Protein AF-A0A7W9IEI8-F1 (afdb_monomer_lite)

Organism: NCBI:txid1816182

Radius of gyration: 16.53 Å; chains: 1; bounding box: 42×33×41 Å

Structure (mmCIF, N/CA/C/O backbone):
data_AF-A0A7W9IEI8-F1
#
_entry.id   AF-A0A7W9IEI8-F1
#
loop_
_atom_site.group_PDB
_atom_site.id
_atom_site.type_symbol
_atom_site.label_atom_id
_atom_site.label_alt_id
_atom_site.label_comp_id
_atom_site.label_asym_id
_atom_site.label_entity_id
_atom_site.label_seq_id
_atom_site.pdbx_PDB_ins_code
_atom_site.Cartn_x
_atom_site.Cartn_y
_atom_site.Cartn_z
_atom_site.occupancy
_atom_site.B_iso_or_equiv
_atom_site.auth_seq_id
_atom_site.auth_comp_id
_atom_site.auth_asym_id
_atom_site.auth_atom_id
_atom_site.pdbx_PDB_model_num
ATOM 1 N N . MET A 1 1 ? 22.554 3.087 -14.370 1.00 55.28 1 MET A N 1
ATOM 2 C CA . MET A 1 1 ? 21.467 2.143 -14.716 1.00 55.28 1 MET A CA 1
ATOM 3 C C . MET A 1 1 ? 20.983 1.505 -13.426 1.00 55.28 1 MET A C 1
ATOM 5 O O . MET A 1 1 ? 21.768 0.845 -12.763 1.00 55.28 1 MET A O 1
ATOM 9 N N . THR A 1 2 ? 19.754 1.789 -13.007 1.00 75.06 2 THR A N 1
ATOM 10 C CA . THR A 1 2 ? 19.253 1.424 -11.671 1.00 75.06 2 THR A CA 1
ATOM 11 C C . THR A 1 2 ? 18.738 -0.019 -11.661 1.00 75.06 2 THR A C 1
ATOM 13 O O . THR A 1 2 ? 18.118 -0.438 -12.638 1.00 75.06 2 THR A O 1
ATOM 16 N N . ALA A 1 3 ? 18.940 -0.775 -10.573 1.00 78.88 3 ALA A N 1
ATOM 17 C CA . ALA A 1 3 ? 18.508 -2.179 -10.448 1.00 78.88 3 ALA A CA 1
ATOM 18 C C . ALA A 1 3 ? 17.023 -2.401 -10.811 1.00 78.88 3 ALA A C 1
ATOM 20 O O . ALA A 1 3 ? 16.668 -3.402 -11.432 1.00 78.88 3 ALA A O 1
ATOM 21 N N . MET A 1 4 ? 16.168 -1.414 -10.519 1.00 85.19 4 MET A N 1
ATOM 22 C CA . MET A 1 4 ? 14.749 -1.419 -10.882 1.00 85.19 4 MET A CA 1
ATOM 23 C C . MET A 1 4 ? 14.504 -1.526 -12.397 1.00 85.19 4 MET A C 1
ATOM 25 O O . MET A 1 4 ? 13.593 -2.228 -12.826 1.00 85.19 4 MET A O 1
ATOM 29 N N . TRP A 1 5 ? 15.331 -0.888 -13.233 1.00 82.25 5 TRP A N 1
ATOM 30 C CA . TRP A 1 5 ? 15.185 -0.976 -14.690 1.00 82.25 5 TRP A CA 1
ATOM 31 C C . TRP A 1 5 ? 15.420 -2.402 -15.200 1.00 82.25 5 TRP A C 1
ATOM 33 O O . TRP A 1 5 ? 14.646 -2.901 -16.016 1.00 82.25 5 TRP A O 1
ATOM 43 N N . ILE A 1 6 ? 16.446 -3.079 -14.672 1.00 82.38 6 ILE A N 1
ATOM 44 C CA . ILE A 1 6 ? 16.772 -4.467 -15.030 1.00 82.38 6 ILE A CA 1
ATOM 45 C C . ILE A 1 6 ? 15.621 -5.390 -14.632 1.00 82.38 6 ILE A C 1
ATOM 47 O O . ILE A 1 6 ? 15.178 -6.198 -15.446 1.00 82.38 6 ILE A O 1
ATOM 51 N N . VAL A 1 7 ? 15.097 -5.238 -13.413 1.00 84.56 7 VAL A N 1
ATOM 52 C CA . VAL A 1 7 ? 13.998 -6.076 -12.922 1.00 84.56 7 VAL A CA 1
ATOM 53 C C . VAL A 1 7 ? 12.711 -5.834 -13.704 1.00 84.56 7 VAL A C 1
ATOM 55 O O . VAL A 1 7 ? 12.057 -6.798 -14.082 1.00 84.56 7 VAL A O 1
ATOM 58 N N . LEU A 1 8 ? 12.370 -4.592 -14.049 1.00 82.69 8 LEU A N 1
ATOM 59 C CA . LEU A 1 8 ? 11.211 -4.312 -14.903 1.00 82.69 8 LEU A CA 1
ATOM 60 C C . LEU A 1 8 ? 11.381 -4.892 -16.316 1.00 82.69 8 LEU A C 1
ATOM 62 O O . LEU A 1 8 ? 10.438 -5.458 -16.872 1.00 82.69 8 LEU A O 1
ATOM 66 N N . ALA A 1 9 ? 12.578 -4.800 -16.900 1.00 81.56 9 ALA A N 1
ATOM 67 C CA . ALA A 1 9 ? 12.867 -5.403 -18.199 1.00 81.56 9 ALA A CA 1
ATOM 68 C C . ALA A 1 9 ? 12.790 -6.941 -18.149 1.00 81.56 9 ALA A C 1
ATOM 70 O O . ALA A 1 9 ? 12.226 -7.561 -19.055 1.00 81.56 9 ALA A O 1
ATOM 71 N N . ALA A 1 10 ? 13.303 -7.557 -17.082 1.00 82.69 10 ALA A N 1
ATOM 72 C CA . ALA A 1 10 ? 13.221 -8.995 -16.847 1.00 82.69 10 ALA A CA 1
ATOM 73 C C . ALA A 1 10 ? 11.771 -9.443 -16.607 1.00 82.69 10 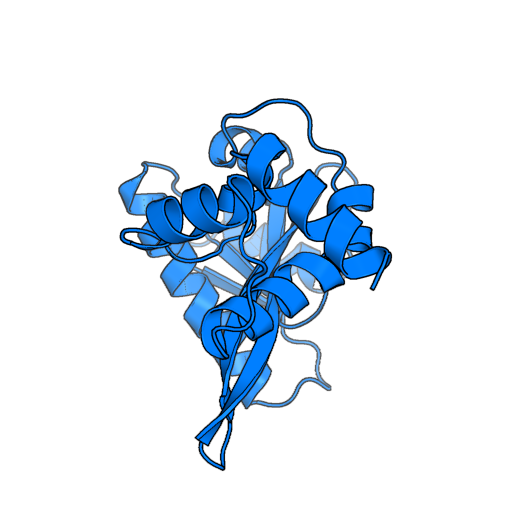ALA A C 1
ATOM 75 O O . ALA A 1 10 ? 11.321 -10.415 -17.210 1.00 82.69 10 ALA A O 1
ATOM 76 N N . ALA A 1 11 ? 11.002 -8.698 -15.813 1.00 83.50 11 ALA A N 1
ATOM 77 C CA . ALA A 1 11 ? 9.593 -8.951 -15.527 1.00 83.50 11 ALA A CA 1
ATOM 78 C C . ALA A 1 11 ? 8.743 -9.007 -16.805 1.00 83.50 11 ALA A C 1
ATOM 80 O O . ALA A 1 11 ? 7.853 -9.844 -16.911 1.00 83.50 11 ALA A O 1
ATOM 81 N N . ARG A 1 12 ? 9.053 -8.169 -17.805 1.00 80.44 12 ARG A N 1
ATOM 82 C CA . ARG A 1 12 ? 8.367 -8.163 -19.111 1.00 80.44 12 ARG A CA 1
ATOM 83 C C . ARG A 1 12 ? 8.716 -9.355 -20.004 1.00 80.44 12 ARG A C 1
ATOM 85 O O . ARG A 1 12 ? 7.927 -9.694 -20.878 1.00 80.44 12 ARG A O 1
ATOM 92 N N . ARG A 1 13 ? 9.903 -9.943 -19.836 1.00 80.19 13 ARG A N 1
ATOM 93 C CA . ARG A 1 13 ? 10.425 -11.027 -20.692 1.00 80.19 13 ARG A CA 1
ATOM 94 C C . ARG A 1 13 ? 10.321 -12.410 -20.055 1.00 80.19 13 ARG A C 1
ATOM 96 O O . ARG A 1 13 ? 10.391 -13.416 -20.753 1.00 80.19 13 ARG A O 1
ATOM 103 N N . SER A 1 14 ? 10.197 -12.467 -18.737 1.00 77.94 14 SER A N 1
ATOM 104 C CA . SER A 1 14 ? 10.134 -13.710 -17.977 1.00 77.94 14 SER A CA 1
ATOM 105 C C . SER A 1 14 ? 8.702 -14.230 -17.855 1.00 77.94 14 SER A C 1
ATOM 107 O O . SER A 1 14 ? 7.735 -13.477 -17.935 1.00 77.94 14 SER A O 1
ATOM 109 N N . ARG A 1 15 ? 8.572 -15.526 -17.558 1.00 80.50 15 ARG A N 1
ATOM 110 C CA . ARG A 1 15 ? 7.321 -16.125 -17.062 1.00 80.50 15 ARG A CA 1
ATOM 111 C C . ARG A 1 15 ? 7.173 -15.989 -15.541 1.00 80.50 15 ARG A C 1
ATOM 113 O O . ARG A 1 15 ? 6.367 -16.696 -14.943 1.00 80.50 15 ARG A O 1
ATOM 120 N N . ALA A 1 16 ? 7.979 -15.141 -14.897 1.00 84.12 16 ALA A N 1
ATOM 121 C CA . ALA A 1 16 ? 7.928 -14.995 -13.453 1.00 84.12 16 ALA A CA 1
ATOM 122 C C . ALA A 1 16 ? 6.598 -14.354 -13.036 1.00 84.12 16 ALA A C 1
ATOM 124 O O . ALA A 1 16 ? 6.183 -13.327 -13.570 1.00 84.12 16 ALA A O 1
ATOM 125 N N . ALA A 1 17 ? 5.948 -14.948 -12.042 1.00 84.00 17 ALA A N 1
ATOM 126 C CA . ALA A 1 17 ? 4.756 -14.387 -11.412 1.00 84.00 17 ALA A CA 1
ATOM 127 C C . ALA A 1 17 ? 5.072 -13.130 -10.576 1.00 84.00 17 ALA A C 1
ATOM 129 O O . ALA A 1 17 ? 4.239 -12.231 -10.429 1.00 84.00 17 ALA A O 1
ATOM 130 N N . ALA A 1 18 ? 6.287 -13.061 -10.037 1.00 88.69 18 ALA A N 1
ATOM 131 C CA . ALA A 1 18 ? 6.726 -12.050 -9.093 1.00 88.69 18 ALA A CA 1
ATOM 132 C C . ALA A 1 18 ? 8.240 -11.835 -9.191 1.00 88.69 18 ALA A C 1
ATOM 134 O O . ALA A 1 18 ? 8.989 -12.768 -9.478 1.00 88.69 18 ALA A O 1
ATOM 135 N N . MET A 1 19 ? 8.678 -10.607 -8.935 1.00 92.06 19 MET A N 1
ATOM 136 C CA . MET A 1 19 ? 10.078 -10.232 -8.772 1.00 92.06 19 MET A CA 1
ATOM 137 C C . MET A 1 19 ? 10.197 -9.222 -7.636 1.00 92.06 19 MET A C 1
ATOM 139 O O . MET A 1 19 ? 9.288 -8.425 -7.410 1.00 92.06 19 MET A O 1
ATOM 143 N N . THR A 1 20 ? 11.332 -9.219 -6.948 1.00 92.44 20 THR A N 1
ATOM 144 C CA . THR A 1 20 ? 11.575 -8.296 -5.839 1.00 92.44 20 THR A CA 1
ATOM 145 C C . THR A 1 20 ? 12.952 -7.672 -5.987 1.00 92.44 20 THR A C 1
ATOM 147 O O . THR A 1 20 ? 13.926 -8.364 -6.276 1.00 92.44 20 THR A O 1
ATOM 150 N N . VAL A 1 21 ? 13.025 -6.356 -5.811 1.00 93.25 21 VAL A N 1
ATOM 151 C CA . VAL A 1 21 ? 14.276 -5.601 -5.722 1.00 93.25 21 VAL A CA 1
ATOM 152 C C . VAL A 1 21 ? 14.593 -5.421 -4.244 1.00 93.25 21 VAL A C 1
ATOM 154 O O . VAL A 1 21 ? 13.793 -4.840 -3.519 1.00 93.25 21 VAL A O 1
ATOM 157 N N . ILE A 1 22 ? 15.745 -5.918 -3.800 1.00 91.88 22 ILE A N 1
ATOM 158 C CA . ILE A 1 22 ? 16.188 -5.834 -2.405 1.00 91.88 22 ILE A CA 1
ATOM 159 C C . ILE A 1 22 ? 17.490 -5.019 -2.387 1.00 91.88 22 ILE A C 1
ATOM 161 O O . ILE A 1 22 ? 18.477 -5.466 -2.977 1.00 91.88 22 ILE A O 1
ATOM 165 N N . PRO A 1 23 ? 17.508 -3.817 -1.785 1.00 90.25 23 PRO A N 1
ATOM 166 C CA . PRO A 1 23 ? 18.752 -3.099 -1.517 1.00 90.25 23 PRO A CA 1
ATOM 167 C C . PRO A 1 23 ? 19.680 -3.910 -0.602 1.00 90.25 23 PRO A C 1
ATOM 169 O O . PRO A 1 23 ? 19.213 -4.673 0.240 1.00 90.25 23 PRO A O 1
ATOM 172 N N . ALA A 1 24 ? 20.995 -3.753 -0.773 1.00 89.00 24 ALA A N 1
ATOM 173 C CA . ALA A 1 24 ? 21.997 -4.600 -0.116 1.00 89.00 24 ALA A CA 1
ATOM 174 C C . ALA A 1 24 ? 22.009 -4.489 1.421 1.00 89.00 24 ALA A C 1
ATOM 176 O O . ALA A 1 24 ? 22.453 -5.410 2.098 1.00 89.00 24 ALA A O 1
ATOM 177 N N . ASP A 1 25 ? 21.531 -3.371 1.957 1.00 91.38 25 ASP A N 1
ATOM 178 C CA . ASP A 1 25 ? 21.487 -3.024 3.376 1.00 91.38 25 ASP A CA 1
ATOM 179 C C . ASP A 1 25 ? 20.157 -3.382 4.059 1.00 91.38 25 ASP A C 1
ATOM 181 O O . ASP A 1 25 ? 19.988 -3.136 5.254 1.00 91.38 25 ASP A O 1
ATOM 185 N N . VAL A 1 26 ? 19.207 -3.985 3.336 1.00 91.38 26 VAL A N 1
ATOM 186 C CA . VAL A 1 26 ? 17.908 -4.345 3.909 1.00 91.38 26 VAL A CA 1
ATOM 187 C C . VAL A 1 26 ? 17.990 -5.654 4.707 1.00 91.38 26 VAL A C 1
ATOM 189 O O . VAL A 1 26 ? 18.452 -6.668 4.176 1.00 91.38 26 VAL A O 1
ATOM 192 N N . PRO A 1 27 ? 17.480 -5.685 5.956 1.00 90.69 27 PRO A N 1
ATOM 193 C CA . PRO A 1 27 ? 17.406 -6.907 6.751 1.00 90.69 27 PRO A CA 1
ATOM 194 C C . PRO A 1 27 ? 16.639 -8.040 6.054 1.00 90.69 27 PRO A C 1
ATOM 196 O O . PRO A 1 27 ? 15.608 -7.824 5.411 1.00 90.69 27 PRO A O 1
ATOM 199 N N . LEU A 1 28 ? 17.090 -9.284 6.256 1.00 89.25 28 LEU A N 1
ATOM 200 C CA . LEU A 1 28 ? 16.463 -10.480 5.671 1.00 89.25 28 LEU A CA 1
ATOM 201 C C . LEU A 1 28 ? 14.945 -10.598 5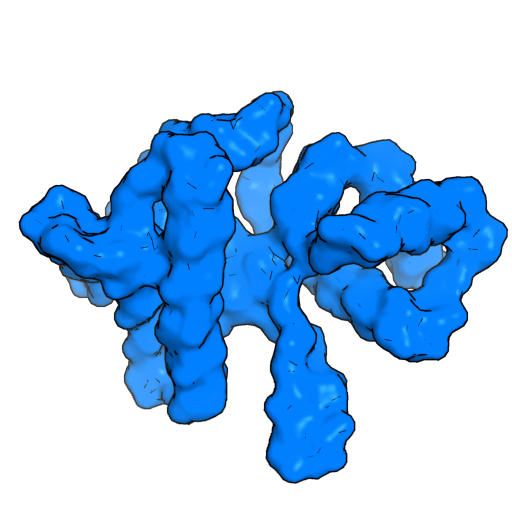.926 1.00 89.25 28 LEU A C 1
ATOM 203 O O . LEU A 1 28 ? 14.243 -10.989 4.992 1.00 89.25 28 LEU A O 1
ATOM 207 N N . PRO A 1 29 ? 14.399 -10.256 7.114 1.00 90.19 29 PRO A N 1
ATOM 208 C CA . PRO A 1 29 ? 12.952 -10.305 7.331 1.00 90.19 29 PRO A CA 1
ATOM 209 C C . PRO A 1 29 ? 12.160 -9.380 6.396 1.00 90.19 29 PRO A C 1
ATOM 211 O O . PRO A 1 29 ? 11.149 -9.797 5.832 1.00 90.19 29 PRO A O 1
ATOM 214 N N . ASP A 1 30 ? 12.642 -8.156 6.167 1.00 91.62 30 ASP A N 1
ATOM 215 C CA . ASP A 1 30 ? 11.978 -7.186 5.289 1.00 91.62 30 ASP A CA 1
ATOM 216 C C . ASP A 1 30 ? 12.091 -7.613 3.814 1.00 91.62 30 ASP A C 1
ATOM 218 O O . ASP A 1 30 ? 11.134 -7.508 3.041 1.00 91.62 30 ASP A O 1
ATOM 222 N N . ALA A 1 31 ? 13.232 -8.189 3.426 1.00 92.50 31 ALA A N 1
ATOM 223 C CA . ALA A 1 31 ? 13.412 -8.800 2.112 1.00 92.50 31 ALA A CA 1
ATOM 224 C C . ALA A 1 31 ? 12.437 -9.972 1.878 1.00 92.50 31 ALA A C 1
ATOM 226 O O . ALA A 1 31 ? 11.752 -10.024 0.852 1.00 92.50 31 ALA A O 1
ATOM 227 N N . GLY A 1 32 ? 12.330 -10.889 2.846 1.00 93.00 32 GLY A N 1
ATOM 228 C CA . GLY A 1 32 ? 11.410 -12.027 2.800 1.00 93.00 32 GLY A CA 1
ATOM 229 C C . GLY A 1 32 ? 9.940 -11.602 2.748 1.00 93.00 32 GLY A C 1
ATOM 230 O O . GLY A 1 32 ? 9.149 -12.191 2.001 1.00 93.00 32 GLY A O 1
ATOM 231 N N . LEU A 1 33 ? 9.583 -10.533 3.467 1.00 94.44 33 LEU A N 1
ATOM 232 C CA . LEU A 1 33 ? 8.265 -9.906 3.396 1.00 94.44 33 LEU A CA 1
ATOM 233 C C . LEU A 1 33 ? 7.954 -9.424 1.976 1.00 94.44 33 LEU A C 1
ATOM 235 O O . LEU A 1 33 ? 6.904 -9.770 1.434 1.00 94.44 33 LEU A O 1
ATOM 239 N N . ALA A 1 34 ? 8.858 -8.665 1.350 1.00 95.81 34 ALA A N 1
ATOM 240 C CA . ALA A 1 34 ? 8.635 -8.128 0.010 1.00 95.81 34 ALA A CA 1
ATOM 241 C C . ALA A 1 34 ? 8.477 -9.233 -1.054 1.00 95.81 34 ALA A C 1
ATOM 243 O O . ALA A 1 34 ? 7.623 -9.105 -1.938 1.00 95.81 34 ALA A O 1
ATOM 244 N N . VAL A 1 35 ? 9.232 -10.333 -0.938 1.00 94.56 35 VAL A N 1
ATOM 245 C CA . VAL A 1 35 ? 9.110 -11.520 -1.808 1.00 94.56 35 VAL A CA 1
ATOM 246 C C . VAL A 1 35 ? 7.764 -12.216 -1.613 1.00 94.56 35 VAL A C 1
ATOM 248 O O . VAL A 1 35 ? 7.033 -12.450 -2.579 1.00 94.56 35 VAL A O 1
ATOM 251 N N . THR A 1 36 ? 7.398 -12.505 -0.363 1.00 94.56 36 THR A N 1
ATOM 252 C CA . THR A 1 36 ? 6.127 -13.167 -0.029 1.00 94.56 36 THR A CA 1
ATOM 253 C C . THR A 1 36 ? 4.940 -12.331 -0.506 1.00 94.56 36 THR A C 1
ATOM 255 O O . THR A 1 36 ? 3.997 -12.839 -1.122 1.00 94.56 36 THR A O 1
ATOM 258 N N . PHE A 1 37 ? 5.013 -11.017 -0.293 1.00 95.56 37 PHE A N 1
ATOM 259 C CA . PHE A 1 37 ? 3.973 -10.086 -0.695 1.00 95.56 37 PHE A CA 1
ATOM 260 C C . PHE A 1 37 ? 3.826 -9.986 -2.220 1.00 95.56 37 PHE A C 1
ATOM 262 O O . PHE A 1 37 ? 2.710 -9.857 -2.720 1.00 95.56 37 PHE A O 1
ATOM 269 N N . ALA A 1 38 ? 4.912 -10.123 -2.987 1.00 95.19 38 ALA A N 1
ATOM 270 C CA . ALA A 1 38 ? 4.845 -10.146 -4.448 1.00 95.19 38 ALA A CA 1
ATOM 271 C C . ALA A 1 38 ? 4.009 -11.326 -4.976 1.00 95.19 38 ALA A C 1
ATOM 273 O O . ALA A 1 38 ? 3.176 -11.149 -5.869 1.00 95.19 38 ALA A O 1
ATOM 274 N N . GLY A 1 39 ? 4.185 -12.518 -4.392 1.00 93.75 39 GLY A N 1
ATOM 275 C CA . GLY A 1 39 ? 3.372 -13.695 -4.711 1.00 93.75 39 GLY A CA 1
ATOM 276 C C . GLY A 1 39 ? 1.899 -13.503 -4.337 1.00 93.75 39 GLY A C 1
ATOM 277 O O . GLY A 1 39 ? 1.004 -13.804 -5.131 1.00 93.75 39 GLY A O 1
ATOM 278 N N . HIS A 1 40 ? 1.642 -12.918 -3.165 1.00 93.31 40 HIS A N 1
ATOM 279 C CA . HIS A 1 40 ? 0.295 -12.559 -2.723 1.00 93.31 40 HIS A CA 1
ATOM 280 C C . HIS A 1 40 ? -0.397 -11.577 -3.687 1.00 93.31 40 HIS A C 1
ATOM 282 O O . HIS A 1 40 ? -1.528 -11.823 -4.118 1.00 93.31 40 HIS A O 1
ATOM 288 N N . LEU A 1 41 ? 0.291 -10.501 -4.087 1.00 93.38 41 LEU A N 1
ATOM 289 C CA . LEU A 1 41 ? -0.215 -9.528 -5.059 1.00 93.38 41 LEU A CA 1
ATOM 290 C C . LEU A 1 41 ? -0.539 -10.179 -6.402 1.00 93.38 41 LEU A C 1
ATOM 292 O O . LEU A 1 41 ? -1.606 -9.924 -6.966 1.00 93.38 41 LEU A O 1
ATOM 296 N N . HIS A 1 42 ? 0.352 -11.038 -6.901 1.00 93.50 42 HIS A N 1
ATOM 297 C CA . HIS A 1 42 ? 0.126 -11.761 -8.146 1.00 93.50 42 HIS A CA 1
ATOM 298 C C . HIS A 1 42 ? -1.139 -12.626 -8.072 1.00 93.50 42 HIS A C 1
ATOM 300 O O . HIS A 1 42 ? -1.981 -12.553 -8.969 1.00 93.50 42 HIS A O 1
ATOM 306 N N . ALA A 1 43 ? -1.327 -13.377 -6.983 1.00 92.62 43 ALA A N 1
ATOM 307 C CA . ALA A 1 43 ? -2.514 -14.205 -6.783 1.00 92.62 43 ALA A CA 1
ATOM 308 C C . ALA A 1 43 ? -3.807 -13.370 -6.730 1.00 92.62 43 ALA A C 1
ATOM 310 O O . ALA A 1 43 ? -4.794 -13.713 -7.386 1.00 92.62 43 ALA A O 1
ATOM 311 N N . ILE A 1 44 ? -3.809 -12.244 -6.004 1.00 91.00 44 ILE A N 1
ATOM 312 C CA . ILE A 1 44 ? -4.963 -11.328 -5.943 1.00 91.00 44 ILE A CA 1
ATOM 313 C C . ILE A 1 44 ? -5.296 -10.759 -7.322 1.00 91.00 44 ILE A C 1
ATOM 315 O O . ILE A 1 44 ? -6.471 -10.645 -7.676 1.00 91.00 44 ILE A O 1
ATOM 319 N N . ARG A 1 45 ? -4.281 -10.382 -8.098 1.00 90.31 45 ARG A N 1
ATOM 320 C CA . ARG A 1 45 ? -4.467 -9.782 -9.420 1.00 90.31 45 ARG A CA 1
ATOM 321 C C . ARG A 1 45 ? -4.933 -10.792 -10.458 1.00 90.31 45 ARG A C 1
ATOM 323 O O . ARG A 1 45 ? -5.851 -10.477 -11.210 1.00 90.31 45 ARG A O 1
ATOM 330 N N . CYS A 1 46 ? -4.411 -12.017 -10.434 1.00 90.81 46 CYS A N 1
ATOM 331 C CA . CYS A 1 46 ? -4.886 -13.096 -11.302 1.00 90.81 46 CYS A CA 1
ATOM 332 C C . CYS A 1 46 ? -6.373 -13.397 -11.083 1.00 90.81 46 CYS A C 1
ATOM 334 O O . CYS A 1 46 ? -7.113 -13.530 -12.053 1.00 90.81 46 CYS A O 1
ATOM 336 N N . ARG A 1 47 ? -6.849 -13.395 -9.828 1.00 90.31 47 ARG A N 1
ATOM 337 C CA . ARG A 1 47 ? -8.287 -13.535 -9.508 1.00 90.31 47 ARG A CA 1
ATOM 338 C C . ARG A 1 47 ? -9.163 -12.422 -10.097 1.00 90.31 47 ARG A C 1
ATOM 340 O O . ARG A 1 47 ? -10.377 -12.568 -10.138 1.00 90.31 47 ARG A O 1
ATOM 347 N N .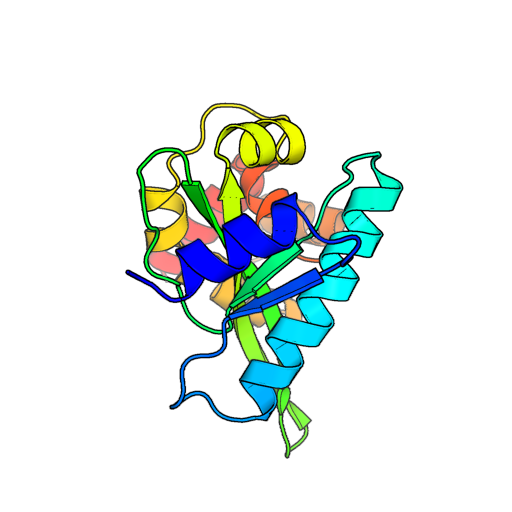 ARG A 1 48 ? -8.562 -11.311 -10.529 1.00 86.50 48 ARG A N 1
ATOM 348 C CA . ARG A 1 48 ? -9.227 -10.164 -11.164 1.00 86.50 48 ARG A CA 1
ATOM 349 C C . ARG A 1 48 ? -8.930 -10.059 -12.666 1.00 86.50 48 ARG A C 1
ATOM 351 O O . ARG A 1 48 ? -9.217 -9.024 -13.252 1.00 86.50 48 ARG A O 1
ATOM 358 N N . GLY A 1 49 ? -8.306 -11.073 -13.274 1.00 89.06 49 GLY A N 1
ATOM 359 C CA . GLY A 1 49 ? -7.900 -11.048 -14.686 1.00 89.06 49 GLY A CA 1
ATOM 360 C C . GLY A 1 49 ? -6.745 -10.087 -15.004 1.00 89.06 49 GLY A C 1
ATOM 361 O O . GLY A 1 49 ? -6.480 -9.804 -16.168 1.00 89.06 49 GLY A O 1
ATOM 362 N N . LEU A 1 50 ? -6.046 -9.570 -13.987 1.00 86.75 50 LEU A N 1
ATOM 363 C CA . LEU A 1 50 ? -4.927 -8.638 -14.147 1.00 86.75 50 LEU A CA 1
ATOM 364 C C . LEU A 1 50 ? -3.599 -9.406 -14.165 1.00 86.75 50 LEU A C 1
ATOM 366 O O . LEU A 1 50 ? -2.932 -9.557 -13.140 1.00 86.75 50 LEU A O 1
ATOM 370 N N . TYR A 1 51 ? -3.208 -9.907 -15.332 1.00 87.12 51 TYR A N 1
ATOM 371 C CA . TYR A 1 51 ? -2.001 -10.723 -15.482 1.00 87.12 51 TYR A CA 1
ATOM 372 C C . TYR A 1 51 ? -0.700 -9.900 -15.511 1.00 87.12 51 TYR A C 1
ATOM 374 O O . TYR A 1 51 ? -0.696 -8.686 -15.723 1.00 87.12 51 TYR A O 1
ATOM 382 N N . GLY A 1 52 ? 0.424 -10.584 -15.276 1.00 86.56 52 GLY A N 1
ATOM 383 C CA . GLY A 1 52 ? 1.779 -10.028 -15.334 1.00 86.56 52 GLY A CA 1
ATOM 384 C C . GLY A 1 52 ? 2.519 -10.049 -13.995 1.00 86.56 52 GLY A C 1
ATOM 385 O O . GLY A 1 52 ? 1.907 -10.049 -12.921 1.00 86.56 52 GLY A O 1
ATOM 386 N N . ALA A 1 53 ? 3.850 -10.030 -14.063 1.00 88.88 53 ALA A N 1
ATOM 387 C CA . ALA A 1 53 ? 4.726 -10.075 -12.895 1.00 88.88 53 ALA A CA 1
ATOM 388 C C . ALA A 1 53 ? 4.465 -8.900 -11.937 1.00 88.88 53 ALA A C 1
ATOM 390 O O . ALA A 1 53 ? 4.325 -7.765 -12.391 1.00 88.88 53 ALA A O 1
ATOM 391 N N . CYS A 1 54 ? 4.399 -9.140 -10.627 1.00 93.69 54 CYS A N 1
ATOM 392 C CA . CYS A 1 54 ? 4.404 -8.059 -9.632 1.00 93.69 54 CYS A CA 1
ATOM 393 C C . CYS A 1 54 ? 5.848 -7.756 -9.226 1.00 93.69 54 CYS A C 1
ATOM 395 O O . CYS A 1 54 ? 6.581 -8.686 -8.900 1.00 93.69 54 CYS A O 1
ATOM 397 N N . VAL A 1 55 ? 6.254 -6.484 -9.269 1.00 95.31 55 VAL A N 1
ATOM 398 C CA . VAL A 1 55 ? 7.619 -6.058 -8.933 1.00 95.31 55 VAL A CA 1
ATOM 399 C C . VAL A 1 55 ? 7.587 -5.308 -7.612 1.00 95.31 55 VAL A C 1
ATOM 401 O O . VAL A 1 55 ? 7.091 -4.186 -7.564 1.00 95.31 55 VAL A O 1
ATOM 404 N N . THR A 1 56 ? 8.087 -5.920 -6.542 1.00 97.00 56 THR A N 1
ATOM 405 C CA . THR A 1 56 ? 8.046 -5.343 -5.191 1.00 97.00 56 THR A CA 1
ATOM 406 C C . THR A 1 56 ? 9.418 -4.909 -4.683 1.00 97.00 56 THR A C 1
ATOM 408 O O . THR A 1 56 ? 10.454 -5.274 -5.236 1.00 97.00 56 THR A O 1
ATOM 411 N N . SER A 1 57 ? 9.426 -4.112 -3.621 1.00 96.88 57 SER A N 1
ATOM 412 C CA . SER A 1 57 ? 10.612 -3.687 -2.887 1.00 96.88 57 SER A CA 1
ATOM 413 C C . SER A 1 57 ? 10.235 -3.411 -1.425 1.00 96.88 57 SER A C 1
ATOM 415 O O . SER A 1 57 ? 9.152 -2.877 -1.173 1.00 96.88 57 SER A O 1
ATOM 417 N N . PRO A 1 58 ? 11.092 -3.752 -0.449 1.00 96.00 58 PRO A N 1
ATOM 418 C CA . PRO A 1 58 ? 10.862 -3.432 0.963 1.00 96.00 58 PRO A CA 1
ATOM 419 C C . PRO A 1 58 ? 11.032 -1.936 1.274 1.00 96.00 58 PRO A C 1
ATOM 421 O O . PRO A 1 58 ? 10.523 -1.449 2.275 1.00 96.00 58 PRO A O 1
ATOM 424 N N . VAL A 1 59 ? 11.707 -1.187 0.400 1.00 95.06 59 VAL A N 1
ATOM 425 C CA . VAL A 1 59 ? 11.861 0.276 0.494 1.00 95.06 59 VAL A CA 1
ATOM 426 C C . VAL A 1 59 ? 11.320 0.950 -0.759 1.00 95.06 59 VAL A C 1
ATOM 428 O O . VAL A 1 59 ? 11.206 0.299 -1.799 1.00 95.06 59 VAL A O 1
ATOM 431 N N . ALA A 1 60 ? 11.028 2.250 -0.694 1.00 94.19 60 ALA A N 1
ATOM 432 C CA . ALA A 1 60 ? 10.561 3.015 -1.846 1.00 94.19 60 ALA A CA 1
ATOM 433 C C . ALA A 1 60 ? 11.638 3.020 -2.945 1.00 94.19 60 ALA A C 1
ATOM 435 O O . ALA A 1 60 ? 12.682 3.655 -2.775 1.00 94.19 60 ALA A O 1
ATOM 436 N N . PRO A 1 61 ? 11.437 2.320 -4.077 1.00 91.56 61 PRO A N 1
ATOM 437 C CA . PRO A 1 61 ? 12.490 2.213 -5.067 1.00 91.56 61 PRO A CA 1
ATOM 438 C C . PRO A 1 61 ? 12.584 3.509 -5.889 1.00 91.56 61 PRO A C 1
ATOM 440 O O . PRO A 1 61 ? 11.554 4.135 -6.173 1.00 91.56 61 PRO A O 1
ATOM 443 N N . PRO A 1 62 ? 13.789 3.905 -6.335 1.00 91.00 62 PRO A N 1
ATOM 444 C CA . PRO A 1 62 ? 13.932 4.898 -7.392 1.00 91.00 62 PRO A CA 1
ATOM 445 C C . PRO A 1 62 ? 13.361 4.352 -8.708 1.00 91.00 62 PRO A C 1
ATOM 447 O O . PRO A 1 62 ? 13.616 3.203 -9.089 1.00 91.00 62 PRO A O 1
ATOM 450 N N . LEU A 1 63 ? 12.605 5.185 -9.423 1.00 90.62 63 LEU A N 1
ATOM 451 C CA . LEU A 1 63 ? 11.973 4.815 -10.688 1.00 90.62 63 LEU A CA 1
ATOM 452 C C . LEU A 1 63 ? 12.816 5.303 -11.877 1.00 90.62 63 LEU A C 1
ATOM 454 O O . LEU A 1 63 ? 13.257 6.450 -11.881 1.00 90.62 63 LEU A O 1
ATOM 458 N N . PRO A 1 64 ? 13.049 4.467 -12.904 1.00 88.06 64 PRO A N 1
ATOM 459 C CA . PRO A 1 64 ? 13.893 4.826 -14.045 1.00 88.06 64 PRO A CA 1
ATOM 460 C C . PRO A 1 64 ? 13.207 5.717 -15.097 1.00 88.06 64 PRO A C 1
ATOM 462 O O . PRO A 1 64 ? 13.821 6.010 -16.119 1.00 88.06 64 PRO A O 1
ATOM 465 N N . GLY A 1 65 ? 11.948 6.122 -14.902 1.00 87.50 65 GLY A N 1
ATOM 466 C CA . GLY A 1 65 ? 11.245 6.999 -15.838 1.00 87.50 65 GLY A CA 1
ATOM 467 C C . GLY A 1 65 ? 9.822 7.366 -15.396 1.00 87.50 65 GLY A C 1
ATOM 468 O O . GLY A 1 65 ? 9.270 6.703 -14.519 1.00 87.50 65 GLY A O 1
ATOM 469 N N . PRO A 1 66 ? 9.211 8.388 -16.025 1.00 87.50 66 PRO A N 1
ATOM 470 C CA . PRO A 1 66 ? 7.950 8.997 -15.575 1.00 87.50 66 PRO A CA 1
ATOM 471 C C . PRO A 1 66 ? 6.684 8.176 -15.881 1.00 87.50 66 PRO A C 1
ATOM 473 O O . PRO A 1 66 ? 5.621 8.462 -15.350 1.00 87.50 66 PRO A O 1
ATOM 476 N N . HIS A 1 67 ? 6.777 7.148 -16.729 1.00 89.31 67 HIS A N 1
ATOM 477 C CA . HIS A 1 67 ? 5.668 6.229 -17.045 1.00 89.31 67 HIS A CA 1
ATOM 478 C C . HIS A 1 67 ? 5.492 5.117 -15.996 1.00 89.31 67 HIS A C 1
ATOM 480 O O . HIS A 1 67 ? 4.692 4.193 -16.177 1.00 89.31 67 HIS A O 1
ATOM 486 N N . LEU A 1 68 ? 6.313 5.153 -14.948 1.00 92.12 68 LEU A N 1
ATOM 487 C CA . LEU A 1 68 ? 6.291 4.218 -13.843 1.00 92.12 68 LEU A CA 1
ATOM 488 C C . LEU A 1 68 ? 5.811 4.939 -12.597 1.00 92.12 68 LEU A C 1
ATOM 490 O O . LEU A 1 68 ? 6.119 6.106 -12.374 1.00 92.12 68 LEU A O 1
ATOM 494 N N . CYS A 1 69 ? 5.129 4.191 -11.750 1.00 93.00 69 CYS A N 1
ATOM 495 C CA . CYS A 1 69 ? 4.735 4.613 -10.425 1.00 93.00 69 CYS A CA 1
ATOM 496 C C . CYS A 1 69 ? 5.149 3.564 -9.403 1.00 93.00 69 CYS A C 1
ATOM 498 O O . CYS A 1 69 ? 5.311 2.380 -9.728 1.00 93.00 69 CYS A O 1
ATOM 500 N N . ARG A 1 70 ? 5.263 3.996 -8.149 1.00 94.50 70 ARG A N 1
ATOM 501 C CA . ARG A 1 70 ? 5.347 3.097 -7.007 1.00 94.50 70 ARG A CA 1
ATOM 502 C C . ARG A 1 70 ? 4.042 3.175 -6.224 1.00 94.50 70 ARG A C 1
ATOM 504 O O . ARG A 1 70 ? 3.492 4.246 -6.015 1.00 94.50 70 ARG A O 1
ATOM 511 N N . VAL A 1 71 ? 3.521 2.018 -5.852 1.00 95.06 71 VAL A N 1
ATOM 512 C CA . VAL A 1 71 ? 2.285 1.879 -5.092 1.00 95.06 71 VAL A CA 1
ATOM 513 C C . VAL A 1 71 ? 2.657 1.311 -3.732 1.00 95.06 71 VAL A C 1
ATOM 515 O O . VAL A 1 71 ? 3.194 0.201 -3.670 1.00 95.06 71 VAL A O 1
ATOM 518 N N . PRO A 1 72 ? 2.414 2.052 -2.649 1.00 96.44 72 PRO A N 1
ATOM 519 C CA . PRO A 1 72 ? 2.698 1.566 -1.314 1.00 96.44 72 PRO A CA 1
ATOM 520 C C . PRO A 1 72 ? 1.604 0.607 -0.856 1.00 96.44 72 PRO A C 1
ATOM 522 O O . PRO A 1 72 ? 0.421 0.918 -0.945 1.00 96.44 72 PRO A O 1
ATOM 525 N N . HIS A 1 73 ? 1.976 -0.545 -0.313 1.00 95.56 73 HIS A N 1
ATOM 526 C CA . HIS A 1 73 ? 1.037 -1.494 0.275 1.00 95.56 73 HIS A CA 1
ATOM 527 C C . HIS A 1 73 ? 1.282 -1.612 1.779 1.00 95.56 73 HIS A C 1
ATOM 529 O O . HIS A 1 73 ? 2.235 -2.280 2.185 1.00 95.56 73 HIS A O 1
ATOM 535 N N . PRO A 1 74 ? 0.433 -0.981 2.612 1.00 95.00 74 PRO A N 1
ATOM 536 C CA . PRO A 1 74 ? 0.485 -1.143 4.057 1.00 95.00 74 PRO A CA 1
ATOM 537 C C . PRO A 1 74 ? 0.246 -2.600 4.456 1.00 95.00 74 PRO A C 1
ATOM 539 O O . PRO A 1 74 ? -0.756 -3.209 4.065 1.00 95.00 74 PRO A O 1
ATOM 542 N N . VAL A 1 75 ? 1.146 -3.144 5.264 1.00 94.31 75 VAL A N 1
ATOM 543 C CA . VAL A 1 75 ? 1.083 -4.507 5.790 1.00 94.31 75 VAL A CA 1
ATOM 544 C C . VAL A 1 75 ? 1.385 -4.499 7.281 1.00 94.31 75 VAL A C 1
ATOM 546 O O . VAL A 1 75 ? 2.101 -3.634 7.774 1.00 94.31 75 VAL A O 1
ATOM 549 N N . THR A 1 76 ? 0.840 -5.477 7.998 1.00 92.12 76 THR A N 1
ATOM 550 C CA . THR A 1 76 ? 1.208 -5.747 9.390 1.00 92.12 76 THR A CA 1
ATOM 551 C C . THR A 1 76 ? 2.037 -7.017 9.407 1.00 92.12 76 THR A C 1
ATOM 553 O O . THR A 1 76 ? 1.641 -8.011 8.796 1.00 92.12 76 THR A O 1
ATOM 556 N N . VAL A 1 77 ? 3.167 -6.982 10.099 1.00 91.44 77 VAL A N 1
ATOM 557 C CA . VAL A 1 77 ? 4.041 -8.136 10.297 1.00 91.44 77 VAL A CA 1
ATOM 558 C C . VAL A 1 77 ? 4.171 -8.449 11.776 1.00 91.44 77 VAL A C 1
ATOM 560 O O . VAL A 1 77 ? 4.173 -7.544 12.611 1.00 91.44 77 VAL A O 1
ATOM 563 N N . GLU A 1 78 ? 4.260 -9.735 12.091 1.00 89.06 78 GLU A N 1
ATOM 564 C CA . GLU A 1 78 ? 4.611 -10.206 13.426 1.00 89.06 78 GLU A CA 1
ATOM 565 C C . GLU A 1 78 ? 6.138 -10.195 13.566 1.00 89.06 78 GLU A C 1
ATOM 567 O O . GLU A 1 78 ? 6.858 -10.721 12.715 1.00 89.06 78 GLU A O 1
ATOM 572 N N . GLY A 1 79 ? 6.631 -9.542 14.612 1.00 84.81 79 GLY A N 1
ATOM 573 C CA . GLY A 1 79 ? 8.038 -9.478 14.972 1.00 84.81 79 GLY A CA 1
ATOM 574 C C . GLY A 1 79 ? 8.486 -10.663 15.840 1.00 84.81 79 GLY A C 1
ATOM 575 O O . GLY A 1 79 ? 7.659 -11.458 16.290 1.00 84.81 79 GLY A O 1
ATOM 576 N N . PRO A 1 80 ? 9.797 -10.770 16.131 1.00 79.00 80 PRO A N 1
ATOM 577 C CA . PRO A 1 80 ? 10.386 -11.899 16.865 1.00 79.00 80 PRO A CA 1
ATOM 578 C C . PRO A 1 80 ? 9.781 -12.135 18.257 1.00 79.00 80 PRO A C 1
ATOM 580 O O . PRO A 1 80 ? 9.742 -13.264 18.734 1.00 79.00 80 PRO A O 1
ATOM 583 N N . GLU A 1 81 ? 9.277 -11.075 18.891 1.00 85.56 81 GLU A N 1
ATOM 584 C CA . GLU A 1 81 ? 8.703 -11.095 20.241 1.00 85.56 81 GLU A CA 1
ATOM 585 C C . GLU A 1 81 ? 7.165 -11.113 20.232 1.00 85.56 81 GLU A C 1
ATOM 587 O O . GLU A 1 81 ? 6.530 -10.698 21.198 1.00 85.56 81 GLU A O 1
ATOM 592 N N . ARG A 1 82 ? 6.542 -11.549 19.124 1.00 83.00 82 ARG A N 1
ATOM 593 C CA . ARG A 1 82 ? 5.084 -11.440 18.891 1.00 83.00 82 ARG A CA 1
ATOM 594 C C . ARG A 1 82 ? 4.558 -10.004 18.965 1.00 83.00 82 ARG A C 1
ATOM 596 O O . ARG A 1 82 ? 3.374 -9.761 19.199 1.00 83.00 82 ARG A O 1
ATOM 603 N N . THR A 1 83 ? 5.445 -9.040 18.755 1.00 87.38 83 THR A N 1
ATOM 604 C CA . THR A 1 83 ? 5.095 -7.632 18.617 1.00 87.38 83 THR A CA 1
ATOM 605 C C . THR A 1 83 ? 4.655 -7.376 17.185 1.00 87.38 83 THR A C 1
ATOM 607 O O . THR A 1 83 ? 5.311 -7.789 16.232 1.00 87.38 83 THR A O 1
ATOM 610 N N . TRP A 1 84 ? 3.522 -6.709 17.002 1.00 89.88 84 TRP A N 1
ATOM 611 C CA . TRP A 1 84 ? 3.039 -6.371 15.667 1.00 89.88 84 TRP A CA 1
ATOM 612 C C . TRP A 1 84 ? 3.643 -5.046 15.214 1.00 89.88 84 TRP A C 1
ATOM 614 O O . TRP A 1 84 ? 3.625 -4.066 15.956 1.00 89.88 84 TRP A O 1
ATOM 624 N N . ARG A 1 85 ? 4.141 -4.998 13.977 1.00 90.25 85 ARG A N 1
ATOM 625 C CA . ARG A 1 85 ? 4.641 -3.773 13.345 1.00 90.25 85 ARG A CA 1
ATOM 626 C C . ARG A 1 85 ? 3.911 -3.529 12.035 1.00 90.25 85 ARG A C 1
ATOM 628 O O . ARG A 1 85 ? 3.813 -4.426 11.200 1.00 90.25 85 ARG A O 1
ATOM 635 N N . ASP A 1 86 ? 3.445 -2.304 11.828 1.00 92.94 86 ASP A N 1
ATOM 636 C CA . ASP A 1 86 ? 2.930 -1.862 10.535 1.00 92.94 86 ASP A CA 1
ATOM 637 C C . ASP A 1 86 ? 4.076 -1.312 9.678 1.00 92.94 86 ASP A C 1
ATOM 639 O O . ASP A 1 86 ? 4.935 -0.571 10.151 1.00 92.94 86 ASP A O 1
ATOM 643 N N . THR A 1 87 ? 4.134 -1.725 8.416 1.00 94.06 87 THR A N 1
ATOM 644 C CA . THR A 1 87 ? 5.173 -1.326 7.460 1.00 94.06 87 THR A CA 1
ATOM 645 C C . THR A 1 87 ? 4.603 -1.271 6.041 1.00 94.06 87 THR A C 1
ATOM 647 O O . THR A 1 87 ? 3.409 -1.498 5.830 1.00 94.06 87 THR A O 1
ATOM 650 N N . VAL A 1 88 ? 5.435 -0.944 5.054 1.00 96.19 88 VAL A N 1
ATOM 651 C CA . VAL A 1 88 ? 5.033 -0.781 3.656 1.00 96.19 88 VAL A CA 1
ATOM 652 C C . VAL A 1 88 ? 5.876 -1.682 2.771 1.00 96.19 88 VAL A C 1
ATOM 654 O O . VAL A 1 88 ? 7.099 -1.603 2.781 1.00 96.19 88 VAL A O 1
ATOM 657 N N . VAL A 1 89 ? 5.213 -2.482 1.938 1.00 97.19 89 VAL A N 1
ATOM 658 C CA . VAL A 1 89 ? 5.852 -3.074 0.760 1.00 97.19 89 VAL A CA 1
ATOM 659 C C . VAL A 1 89 ? 5.533 -2.198 -0.437 1.00 97.19 89 VAL A C 1
ATOM 661 O O . VAL A 1 89 ? 4.373 -1.927 -0.739 1.00 97.19 89 VAL A O 1
ATOM 664 N N . TRP A 1 90 ? 6.563 -1.755 -1.138 1.00 97.69 90 TRP A N 1
ATOM 665 C CA . TRP A 1 90 ? 6.419 -0.933 -2.326 1.00 97.69 90 TRP A CA 1
ATOM 666 C C . TRP A 1 90 ? 6.289 -1.806 -3.555 1.00 97.69 90 TRP A C 1
ATOM 668 O O . TRP A 1 90 ? 6.985 -2.807 -3.692 1.00 97.69 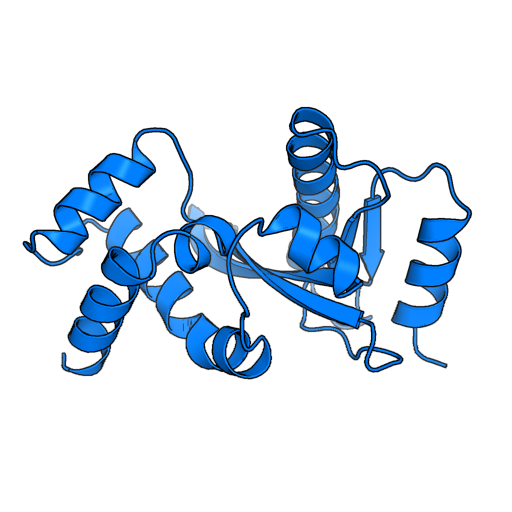90 TRP A O 1
ATOM 678 N N . GLU A 1 91 ? 5.427 -1.413 -4.479 1.00 96.31 91 GLU A N 1
ATOM 679 C CA . GLU A 1 91 ? 5.288 -2.074 -5.765 1.00 96.31 91 GLU A CA 1
ATOM 680 C C . GLU A 1 91 ? 5.562 -1.100 -6.905 1.00 96.31 91 GLU A C 1
ATOM 682 O O . GLU A 1 91 ? 4.896 -0.079 -7.002 1.00 96.31 91 GLU A O 1
ATOM 687 N N . ALA A 1 92 ? 6.482 -1.433 -7.807 1.00 95.31 92 ALA A N 1
ATOM 688 C CA . ALA A 1 92 ? 6.700 -0.678 -9.034 1.00 95.31 92 ALA A CA 1
ATOM 689 C C . ALA A 1 92 ? 5.837 -1.235 -10.178 1.00 95.31 92 ALA A C 1
ATOM 691 O O . ALA A 1 92 ? 5.824 -2.438 -10.446 1.00 95.31 92 ALA A O 1
ATOM 692 N N . MET A 1 93 ? 5.131 -0.359 -10.890 1.00 92.81 93 MET A N 1
ATOM 693 C CA . MET A 1 93 ? 4.359 -0.721 -12.082 1.00 92.81 93 MET A CA 1
ATOM 694 C C . MET A 1 93 ? 4.258 0.449 -13.061 1.00 92.81 93 MET A C 1
ATOM 696 O O . MET A 1 93 ? 4.724 1.544 -12.770 1.00 92.81 93 MET A O 1
ATOM 700 N N . THR A 1 94 ? 3.665 0.220 -14.234 1.00 91.38 94 THR A N 1
ATOM 701 C CA . THR A 1 94 ? 3.342 1.308 -15.165 1.00 91.38 94 THR A CA 1
ATOM 702 C C . THR A 1 94 ? 2.105 2.069 -14.705 1.00 91.38 94 THR A C 1
ATOM 704 O O . THR A 1 94 ? 1.198 1.474 -14.116 1.00 91.38 94 THR A O 1
ATOM 707 N N . THR A 1 95 ? 2.026 3.355 -15.039 1.00 90.12 95 THR A N 1
ATOM 708 C CA . THR A 1 95 ? 0.848 4.186 -14.754 1.00 90.12 95 THR A CA 1
ATOM 709 C C . THR A 1 95 ? -0.429 3.580 -15.358 1.00 90.12 95 THR A C 1
ATOM 711 O O . THR A 1 95 ? -1.452 3.497 -14.685 1.00 90.12 95 THR A O 1
ATOM 714 N N . ASP A 1 96 ? -0.359 3.014 -16.569 1.00 88.88 96 ASP A N 1
ATOM 715 C CA . ASP A 1 96 ? -1.492 2.315 -17.201 1.00 88.88 96 ASP A CA 1
ATOM 716 C C . ASP A 1 96 ? -1.979 1.119 -16.376 1.00 88.88 96 ASP A C 1
ATOM 718 O O . ASP A 1 96 ? -3.180 0.918 -16.179 1.00 88.88 96 ASP A O 1
ATOM 722 N N . ARG A 1 97 ? -1.041 0.319 -15.850 1.00 89.88 97 ARG A N 1
ATOM 723 C CA . ARG A 1 97 ? -1.378 -0.833 -15.011 1.00 89.88 97 ARG A CA 1
ATOM 724 C C . ARG A 1 97 ? -1.969 -0.383 -13.684 1.00 89.88 97 ARG A C 1
ATOM 726 O O . ARG A 1 97 ? -2.887 -1.036 -13.190 1.00 89.88 97 ARG A O 1
ATOM 733 N N . PHE A 1 98 ? -1.469 0.716 -13.125 1.00 91.56 98 PHE A N 1
ATOM 734 C CA . PHE A 1 98 ? -2.050 1.330 -11.941 1.00 91.56 98 PHE A CA 1
ATOM 735 C C . PHE A 1 98 ? -3.492 1.772 -12.197 1.00 91.56 98 PHE A C 1
ATOM 737 O O . PHE A 1 98 ? -4.366 1.397 -11.421 1.00 91.56 98 PHE A O 1
ATOM 744 N N . HIS A 1 99 ? -3.777 2.465 -13.303 1.00 88.50 99 HIS A N 1
ATOM 745 C CA . HIS A 1 99 ? -5.139 2.881 -13.649 1.00 88.50 99 HIS A CA 1
ATOM 746 C C . HIS A 1 99 ? -6.079 1.690 -13.867 1.00 88.50 99 HIS A C 1
ATOM 748 O O . HIS A 1 99 ? -7.170 1.659 -13.293 1.00 88.50 99 HIS A O 1
ATOM 754 N N . ALA A 1 100 ? -5.637 0.665 -14.605 1.00 87.50 100 A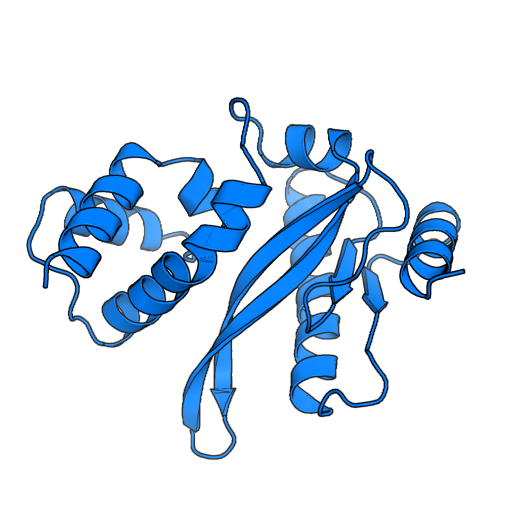LA A N 1
ATOM 755 C CA . ALA A 1 100 ? -6.405 -0.567 -14.790 1.00 87.50 100 ALA A CA 1
ATOM 756 C C . ALA A 1 100 ? -6.698 -1.265 -13.451 1.00 87.50 100 ALA A C 1
ATOM 758 O O . ALA A 1 100 ? -7.808 -1.745 -13.210 1.00 87.50 100 ALA A O 1
ATOM 759 N N . TRP A 1 101 ? -5.711 -1.296 -12.551 1.00 88.38 101 TRP A N 1
ATOM 760 C CA . TRP A 1 101 ? -5.860 -1.888 -11.230 1.00 88.38 101 TRP A CA 1
ATOM 761 C C . TRP A 1 101 ? -6.751 -1.061 -10.300 1.00 88.38 101 TRP A C 1
ATOM 763 O O . TRP A 1 101 ? -7.595 -1.656 -9.637 1.00 88.38 101 TRP A O 1
ATOM 773 N N . HIS A 1 102 ? -6.587 0.259 -10.228 1.00 86.25 102 HIS A N 1
ATOM 774 C CA . HIS A 1 102 ? -7.355 1.156 -9.361 1.00 86.25 102 HIS A CA 1
ATOM 775 C C . HIS A 1 102 ? -8.834 1.189 -9.770 1.00 86.25 102 HIS A C 1
ATOM 777 O O . HIS A 1 102 ? -9.713 1.096 -8.908 1.00 86.25 102 HIS A O 1
ATOM 783 N N . SER A 1 103 ? -9.096 1.240 -11.082 1.00 78.25 103 SER A N 1
ATOM 784 C CA . SER A 1 103 ? -10.432 1.360 -11.684 1.00 78.25 103 SER A CA 1
ATOM 785 C C . SER A 1 103 ? -11.234 2.589 -11.210 1.00 78.25 103 SER A C 1
ATOM 787 O O . SER A 1 103 ? -12.446 2.631 -11.404 1.00 78.25 103 SER A O 1
ATOM 789 N N . GLY A 1 104 ? -10.583 3.566 -10.567 1.00 74.19 104 GLY A N 1
ATOM 790 C CA . GLY A 1 104 ? -11.175 4.823 -10.103 1.00 74.19 104 GLY A CA 1
ATOM 791 C C . GLY A 1 104 ? -10.596 6.042 -10.826 1.00 74.19 104 GLY A C 1
ATOM 792 O O . GLY A 1 104 ? -9.873 5.899 -11.812 1.00 74.19 104 GLY A O 1
ATOM 793 N N . GLY A 1 105 ? -10.916 7.237 -10.323 1.00 79.06 105 GLY A N 1
ATOM 794 C CA . GLY A 1 105 ? -10.478 8.513 -10.897 1.00 79.06 105 GLY A CA 1
ATOM 795 C C . GLY A 1 105 ? -8.964 8.755 -10.838 1.00 79.06 105 GLY A C 1
ATOM 796 O O . GLY A 1 105 ? -8.183 7.887 -10.440 1.00 79.06 105 GLY A O 1
ATOM 797 N N . PHE A 1 106 ? -8.556 9.957 -11.249 1.00 82.81 106 PHE A N 1
ATOM 798 C CA . PHE A 1 106 ? -7.174 10.417 -11.122 1.00 82.81 106 PHE A CA 1
ATOM 799 C C . PHE A 1 106 ? -6.702 10.333 -9.662 1.00 82.81 106 PHE A C 1
ATOM 801 O O . PHE A 1 106 ? -7.461 10.640 -8.744 1.00 82.81 106 PHE A O 1
ATOM 808 N N . VAL A 1 107 ? -5.452 9.910 -9.463 1.00 84.88 107 VAL A N 1
ATOM 809 C CA . VAL A 1 107 ? -4.801 9.827 -8.151 1.00 84.88 107 VAL A CA 1
ATOM 810 C C . VAL A 1 107 ? -3.460 10.531 -8.257 1.00 84.88 107 VAL A C 1
ATOM 812 O O . VAL A 1 107 ? -2.632 10.140 -9.083 1.00 84.88 107 VAL A O 1
ATOM 815 N N . ASP A 1 108 ? -3.239 11.525 -7.401 1.00 87.81 108 ASP A N 1
ATOM 816 C CA . ASP A 1 108 ? -1.908 12.079 -7.191 1.00 87.81 108 ASP A CA 1
ATOM 817 C C . ASP A 1 108 ? -1.093 11.096 -6.340 1.00 87.81 108 ASP A C 1
ATOM 819 O O . ASP A 1 108 ? -1.326 10.903 -5.146 1.00 87.81 108 ASP A O 1
ATOM 823 N N . LEU A 1 109 ? -0.156 10.409 -6.989 1.00 84.75 109 LEU A N 1
ATOM 824 C CA . LEU A 1 109 ? 0.696 9.420 -6.339 1.00 84.75 109 LEU A CA 1
ATOM 825 C C . LEU A 1 109 ? 1.729 10.060 -5.403 1.00 84.75 109 LEU A C 1
ATOM 827 O O . LEU A 1 109 ? 2.129 9.418 -4.438 1.00 84.75 109 LEU A O 1
ATOM 831 N N . GLY A 1 110 ? 2.139 11.306 -5.653 1.00 86.69 110 GLY A N 1
ATOM 832 C CA . GLY A 1 110 ? 3.026 12.038 -4.751 1.00 86.69 110 GLY A CA 1
ATOM 833 C C . GLY A 1 110 ? 2.315 12.389 -3.446 1.00 86.69 110 GLY A C 1
ATOM 834 O O . GLY A 1 110 ? 2.859 12.161 -2.366 1.00 86.69 110 GLY A O 1
ATOM 835 N N . GLU A 1 111 ? 1.065 12.850 -3.540 1.00 88.00 111 GLU A N 1
ATOM 836 C CA . GLU A 1 111 ? 0.213 13.079 -2.367 1.00 88.00 111 GLU A CA 1
ATOM 837 C C . GLU A 1 111 ? -0.059 11.769 -1.609 1.00 88.00 111 GLU A C 1
ATOM 839 O O . GLU A 1 111 ? 0.056 11.720 -0.383 1.00 88.00 111 GLU A O 1
ATOM 844 N N . LEU A 1 112 ? -0.360 10.682 -2.331 1.00 87.62 112 LEU A N 1
ATOM 845 C CA . LEU A 1 112 ? -0.580 9.361 -1.736 1.00 87.62 112 LEU A CA 1
ATOM 846 C C . LEU A 1 112 ? 0.615 8.905 -0.894 1.00 87.62 112 LEU A C 1
ATOM 848 O O . LEU A 1 112 ? 0.433 8.361 0.194 1.00 87.62 112 LEU A O 1
ATOM 852 N N . GLU A 1 113 ? 1.829 9.109 -1.404 1.00 90.12 113 GLU A N 1
ATOM 853 C CA . GLU A 1 113 ? 3.060 8.769 -0.698 1.00 90.12 113 GLU A CA 1
ATOM 854 C C . GLU A 1 113 ? 3.296 9.652 0.525 1.00 90.12 113 GLU A C 1
ATOM 856 O O . GLU A 1 113 ? 3.642 9.132 1.585 1.00 90.12 113 GLU A O 1
ATOM 861 N N . ALA A 1 114 ? 3.072 10.963 0.407 1.00 90.06 114 ALA A N 1
ATOM 862 C CA . ALA A 1 114 ? 3.204 11.894 1.527 1.00 90.06 114 ALA A CA 1
ATOM 863 C C . ALA A 1 114 ? 2.243 11.548 2.677 1.00 90.06 114 ALA A C 1
ATOM 865 O O . ALA A 1 114 ? 2.600 11.666 3.847 1.00 90.06 114 ALA A O 1
ATOM 866 N N . ARG A 1 115 ? 1.052 11.042 2.344 1.00 89.31 115 ARG A N 1
ATOM 867 C CA . ARG A 1 115 ? 0.002 10.659 3.298 1.00 89.31 115 ARG A CA 1
ATOM 868 C C . ARG A 1 115 ? 0.130 9.226 3.820 1.00 89.31 115 ARG A C 1
ATOM 870 O O . ARG A 1 115 ? -0.746 8.762 4.547 1.00 89.31 115 ARG A O 1
ATOM 877 N N . LEU A 1 116 ? 1.206 8.504 3.493 1.00 90.88 116 LEU A N 1
ATOM 878 C CA . LEU A 1 116 ? 1.396 7.116 3.930 1.00 90.88 116 LEU A CA 1
ATOM 879 C C . LEU A 1 116 ? 1.395 6.854 5.437 1.00 90.88 116 LEU A C 1
ATOM 881 O O . LEU A 1 116 ? 0.950 5.765 5.824 1.00 90.88 116 LEU A O 1
ATOM 885 N N . PRO A 1 117 ? 1.869 7.775 6.294 1.00 92.25 117 PRO A N 1
ATOM 886 C CA . PRO A 1 117 ? 1.790 7.574 7.730 1.00 92.25 117 PRO A CA 1
ATOM 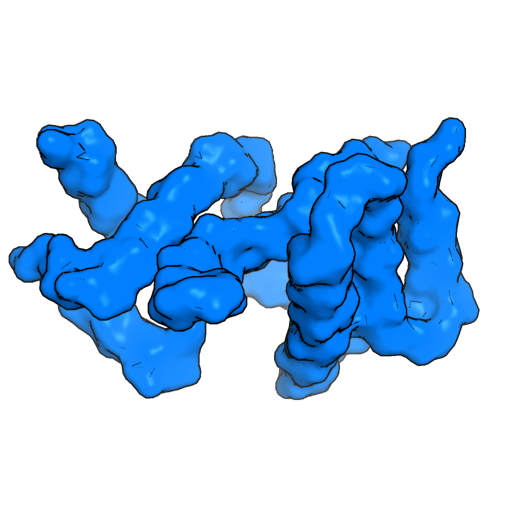887 C C . PRO A 1 117 ? 0.357 7.320 8.214 1.00 92.25 117 PRO A C 1
ATOM 889 O O . PRO A 1 117 ? 0.160 6.452 9.060 1.00 92.25 117 PRO A O 1
ATOM 892 N N . HIS A 1 118 ? -0.665 7.968 7.641 1.00 91.81 118 HIS A N 1
ATOM 893 C CA . HIS A 1 118 ? -2.025 7.845 8.180 1.00 91.81 118 HIS A CA 1
ATOM 894 C C . HIS A 1 118 ? -2.652 6.461 7.981 1.00 91.81 118 HIS A C 1
ATOM 896 O O . HIS A 1 118 ? -3.178 5.920 8.954 1.00 91.81 118 HIS A O 1
ATOM 902 N N . PRO A 1 119 ? -2.578 5.812 6.799 1.00 91.75 119 PRO A N 1
ATOM 903 C CA . PRO A 1 119 ? -2.980 4.417 6.671 1.00 91.75 119 PRO A CA 1
ATOM 904 C C . PRO A 1 119 ? -2.256 3.478 7.642 1.00 91.75 119 PRO A C 1
ATOM 906 O O . PRO A 1 119 ? -2.873 2.517 8.090 1.00 91.75 119 PRO A O 1
ATOM 909 N N . LEU A 1 120 ? -0.987 3.727 7.987 1.00 93.38 120 LEU A N 1
ATOM 910 C CA . LEU A 1 120 ? -0.262 2.916 8.974 1.00 93.38 120 LEU A CA 1
ATOM 911 C C . LEU A 1 120 ? -0.786 3.153 10.394 1.00 93.38 120 LEU A C 1
ATOM 913 O O . LEU A 1 120 ? -1.101 2.188 11.088 1.00 93.38 120 LEU A O 1
ATOM 917 N N . THR A 1 121 ? -0.968 4.410 10.801 1.00 92.38 121 THR A N 1
ATOM 918 C CA . THR A 1 121 ? -1.552 4.746 12.108 1.00 92.38 121 THR A CA 1
ATOM 919 C C . THR A 1 121 ? -2.962 4.173 12.243 1.00 92.38 121 THR A C 1
ATOM 921 O O . THR A 1 121 ? -3.315 3.611 13.277 1.00 92.38 121 THR A O 1
ATOM 924 N N . LEU A 1 122 ? -3.755 4.223 11.170 1.00 92.38 122 LEU A N 1
ATOM 925 C CA . LEU A 1 122 ? -5.103 3.669 11.145 1.00 92.38 122 LEU A CA 1
ATOM 926 C C . LEU A 1 122 ? -5.102 2.145 11.331 1.00 92.38 122 LEU A C 1
ATOM 928 O O . LEU A 1 122 ? -5.976 1.620 12.016 1.00 92.38 122 LEU A O 1
ATOM 932 N N . ARG A 1 123 ? -4.119 1.422 10.771 1.00 92.75 123 ARG A N 1
ATOM 933 C CA . ARG A 1 123 ? -3.951 -0.022 11.029 1.00 92.75 123 ARG A CA 1
ATOM 934 C C . ARG A 1 123 ? -3.688 -0.303 12.503 1.00 92.75 123 ARG A C 1
ATOM 936 O O . ARG A 1 123 ? -4.307 -1.220 13.039 1.00 92.75 123 ARG A O 1
ATOM 943 N N . GLY A 1 124 ? -2.834 0.499 13.138 1.00 91.38 124 GLY A N 1
ATOM 944 C CA . GLY A 1 124 ? -2.610 0.446 14.582 1.00 91.38 124 GLY A CA 1
ATOM 945 C C . GLY A 1 124 ? -3.911 0.653 15.353 1.00 91.38 124 GLY A C 1
ATOM 946 O O . GLY A 1 124 ? -4.324 -0.225 16.100 1.00 91.38 124 GLY A O 1
ATOM 947 N N . ALA A 1 125 ? -4.638 1.734 15.063 1.00 91.81 125 ALA A N 1
ATOM 948 C CA . ALA A 1 125 ? -5.897 2.041 15.741 1.00 91.81 125 ALA A CA 1
ATOM 949 C C . ALA A 1 125 ? -6.986 0.968 15.545 1.00 91.81 125 ALA A C 1
ATOM 951 O O . ALA A 1 125 ? -7.759 0.679 16.458 1.00 91.81 125 ALA A O 1
ATOM 952 N N . ILE A 1 126 ? -7.051 0.341 14.365 1.00 92.12 126 ILE A N 1
ATOM 953 C CA . ILE A 1 126 ? -7.938 -0.806 14.118 1.00 92.12 126 ILE A CA 1
ATOM 954 C C . ILE A 1 126 ? -7.535 -1.993 14.993 1.00 92.12 126 ILE A C 1
ATOM 956 O O . ILE A 1 126 ? -8.401 -2.600 15.620 1.00 92.12 126 ILE A O 1
ATOM 960 N N . ARG A 1 127 ? -6.242 -2.340 15.005 1.00 91.12 127 ARG A N 1
ATOM 961 C CA . ARG A 1 127 ? -5.714 -3.483 15.761 1.00 91.12 127 ARG A CA 1
ATOM 962 C C . ARG A 1 127 ? -5.929 -3.306 17.262 1.00 91.12 127 ARG A C 1
ATOM 964 O O . ARG A 1 127 ? -6.332 -4.257 17.923 1.00 91.12 127 ARG A O 1
ATOM 971 N N . ASP A 1 128 ? -5.712 -2.097 17.759 1.00 91.81 128 ASP A N 1
ATOM 972 C CA . ASP A 1 128 ? -5.758 -1.782 19.186 1.00 91.81 128 ASP A CA 1
ATOM 973 C C . ASP A 1 128 ? -7.182 -1.420 19.655 1.00 91.81 128 ASP A C 1
ATOM 975 O O . ASP A 1 128 ? -7.421 -1.207 20.840 1.00 91.81 128 ASP A O 1
ATOM 979 N N . GLY A 1 129 ? -8.154 -1.366 18.734 1.00 92.31 129 GLY A N 1
ATOM 980 C CA . GLY A 1 129 ? -9.553 -1.062 19.040 1.00 92.31 129 GLY A CA 1
ATOM 981 C C . GLY A 1 129 ? -9.820 0.407 19.385 1.00 92.31 129 GLY A C 1
ATOM 982 O O . GLY A 1 129 ? -10.870 0.716 19.940 1.00 92.31 129 GLY A O 1
ATOM 983 N N . THR A 1 130 ? -8.909 1.314 19.035 1.00 93.31 130 THR A N 1
ATOM 984 C CA . THR A 1 130 ? -8.927 2.737 19.417 1.00 93.31 130 THR A CA 1
ATOM 985 C C . THR A 1 130 ? -9.489 3.664 18.337 1.00 93.31 130 THR A C 1
ATOM 987 O O . THR A 1 130 ? -9.378 4.883 18.443 1.00 93.31 130 THR A O 1
ATOM 990 N N . LEU A 1 131 ? -10.120 3.114 17.292 1.00 91.56 131 LEU A N 1
ATOM 991 C CA . LEU A 1 131 ? -10.847 3.930 16.316 1.00 91.56 131 LEU A CA 1
ATOM 992 C C . LEU A 1 131 ? -11.915 4.798 17.008 1.00 91.56 131 LEU A C 1
ATOM 994 O O . LEU A 1 131 ? -12.670 4.261 17.826 1.00 91.56 131 LEU A O 1
ATOM 998 N N . PRO A 1 132 ? -12.044 6.085 16.629 1.00 90.69 132 PRO A N 1
ATOM 999 C CA . PRO A 1 132 ? -13.025 6.983 17.226 1.00 90.69 132 PRO A CA 1
ATOM 1000 C C . PRO A 1 132 ? -14.454 6.506 16.939 1.00 90.69 132 PRO A C 1
ATOM 1002 O O . PRO A 1 132 ? -14.704 5.828 15.940 1.00 90.69 132 PRO A O 1
ATOM 1005 N N . ASP A 1 133 ? -15.408 6.867 17.796 1.00 92.19 133 ASP A N 1
ATOM 1006 C CA . ASP A 1 133 ? -16.819 6.519 17.596 1.00 92.19 133 ASP A CA 1
ATOM 1007 C C . ASP A 1 133 ? -17.496 7.507 16.635 1.00 92.19 133 ASP A C 1
ATOM 1009 O O . ASP A 1 133 ? -18.176 8.451 17.033 1.00 92.19 133 ASP A O 1
ATOM 1013 N N . THR A 1 134 ? -17.234 7.330 15.338 1.00 94.94 134 THR A N 1
ATOM 1014 C CA . THR A 1 134 ? -17.789 8.161 14.261 1.00 94.94 134 THR A CA 1
ATOM 1015 C C . THR A 1 134 ? -18.490 7.311 13.199 1.00 94.94 134 THR A C 1
ATOM 1017 O O . THR A 1 134 ? -18.147 6.135 13.011 1.00 94.94 134 THR A O 1
ATOM 1020 N N . PRO A 1 135 ? -19.431 7.887 12.422 1.00 96.38 135 PRO A N 1
ATOM 1021 C CA . PRO A 1 135 ? -20.043 7.189 11.291 1.00 96.38 135 PRO A CA 1
ATOM 1022 C C . PRO A 1 135 ? -19.008 6.622 10.306 1.00 96.38 135 PRO A C 1
ATOM 1024 O O . PRO A 1 135 ? -19.164 5.509 9.805 1.00 96.38 135 PRO A O 1
ATOM 1027 N N . GLN A 1 136 ? -17.915 7.347 10.060 1.00 96.19 136 GLN A N 1
ATOM 1028 C CA . GLN A 1 136 ? -16.830 6.927 9.173 1.00 96.19 136 GLN A CA 1
ATOM 1029 C C . GLN A 1 136 ? -16.058 5.736 9.747 1.00 96.19 136 GLN A C 1
ATOM 1031 O O . GLN A 1 136 ? -15.764 4.794 9.012 1.00 96.19 136 GLN A O 1
ATOM 1036 N N . ALA A 1 137 ? -15.784 5.719 11.054 1.00 95.00 137 ALA A N 1
ATOM 1037 C CA . ALA A 1 137 ? -15.146 4.576 11.701 1.00 95.00 137 ALA A CA 1
ATOM 1038 C C . ALA A 1 137 ? -16.039 3.327 11.658 1.00 95.00 137 ALA A C 1
ATOM 1040 O O . ALA A 1 137 ? -15.547 2.222 11.416 1.00 95.00 137 ALA A O 1
ATOM 1041 N N . LEU A 1 138 ? -17.358 3.486 11.812 1.00 95.19 138 LEU A N 1
ATOM 1042 C CA . LEU A 1 138 ? -18.316 2.392 11.648 1.00 95.19 138 LEU A CA 1
ATOM 1043 C C . LEU A 1 138 ? -18.332 1.855 10.207 1.00 95.19 138 LEU A C 1
ATOM 1045 O O . LEU A 1 138 ? -18.296 0.639 9.997 1.00 95.19 138 LEU A O 1
ATOM 1049 N N . LEU A 1 139 ? -18.337 2.741 9.206 1.00 96.12 139 LEU A N 1
ATOM 1050 C CA . LEU A 1 139 ? -18.234 2.354 7.795 1.00 96.12 139 LEU A CA 1
ATOM 1051 C C . LEU A 1 139 ? -16.929 1.606 7.511 1.00 96.12 139 LEU A C 1
ATOM 1053 O O . LEU A 1 139 ? -16.954 0.556 6.867 1.00 96.12 139 LEU A O 1
ATOM 1057 N N . LEU A 1 140 ? -15.803 2.094 8.034 1.00 95.44 140 LEU A N 1
ATOM 1058 C CA . LEU A 1 140 ? -14.512 1.425 7.917 1.00 95.44 140 LEU A CA 1
ATOM 1059 C C . LEU A 1 140 ? -14.553 0.022 8.534 1.00 95.44 140 LEU A C 1
ATOM 1061 O O . LEU A 1 140 ? -14.183 -0.941 7.866 1.00 95.44 140 LEU A O 1
ATOM 1065 N N . ARG A 1 141 ? -15.065 -0.125 9.763 1.00 93.81 141 ARG A N 1
ATOM 1066 C CA . ARG A 1 141 ? -15.234 -1.437 10.416 1.00 93.81 141 ARG A CA 1
ATOM 1067 C C . ARG A 1 141 ? -16.055 -2.388 9.544 1.00 93.81 141 ARG A C 1
ATOM 1069 O O . ARG A 1 141 ? -15.655 -3.533 9.346 1.00 93.81 141 ARG A O 1
ATOM 1076 N N . ASN A 1 142 ? -17.152 -1.910 8.955 1.00 94.56 142 ASN A N 1
ATOM 1077 C CA . ASN A 1 142 ? -17.987 -2.706 8.054 1.00 94.56 142 ASN A CA 1
ATOM 1078 C C . ASN A 1 142 ? -17.248 -3.134 6.777 1.00 94.56 142 ASN A C 1
ATOM 1080 O O . ASN A 1 142 ? -17.335 -4.301 6.390 1.00 94.56 142 ASN A O 1
ATOM 1084 N N . LEU A 1 143 ? -16.482 -2.235 6.149 1.00 94.69 143 LEU A N 1
ATOM 1085 C CA . LEU A 1 143 ? -15.653 -2.560 4.980 1.00 94.69 143 LEU A CA 1
ATOM 1086 C C . LEU A 1 143 ? -14.613 -3.642 5.303 1.00 94.69 143 LEU A C 1
ATOM 1088 O O . LEU A 1 143 ? -14.366 -4.529 4.483 1.00 94.69 143 LEU A O 1
ATOM 1092 N N . LEU A 1 144 ? -14.032 -3.590 6.503 1.00 94.06 144 LEU A N 1
ATOM 1093 C CA . LEU A 1 144 ? -12.981 -4.505 6.943 1.00 94.06 144 LEU A CA 1
ATOM 1094 C C . LEU A 1 144 ? -13.490 -5.888 7.377 1.00 94.06 144 LEU A C 1
ATOM 1096 O O . LEU A 1 144 ? -12.695 -6.811 7.521 1.00 94.06 144 LEU A O 1
ATOM 1100 N N . ARG A 1 145 ? -14.808 -6.099 7.497 1.00 91.94 145 ARG A N 1
ATOM 1101 C CA . ARG A 1 145 ? -15.372 -7.433 7.794 1.00 91.94 145 ARG A CA 1
ATOM 1102 C C . ARG A 1 145 ? -15.034 -8.488 6.740 1.00 91.94 145 ARG A C 1
ATOM 1104 O O . ARG A 1 145 ? -15.038 -9.675 7.041 1.00 91.94 145 ARG A O 1
ATOM 1111 N N . THR A 1 146 ? -14.802 -8.067 5.498 1.00 88.12 146 THR A N 1
ATOM 1112 C CA . THR A 1 146 ? -14.555 -8.966 4.352 1.00 88.12 146 THR A CA 1
ATOM 1113 C C . THR A 1 146 ? -13.279 -8.621 3.586 1.00 88.12 146 THR A C 1
ATOM 1115 O O . THR A 1 146 ? -12.965 -9.246 2.572 1.00 88.12 146 THR A O 1
ATOM 1118 N N . ARG A 1 147 ? -12.544 -7.597 4.034 1.00 88.50 147 ARG A N 1
ATOM 1119 C CA . ARG A 1 147 ? -11.384 -7.028 3.342 1.00 88.50 147 ARG A CA 1
ATOM 1120 C C . ARG A 1 147 ? -10.331 -6.625 4.363 1.00 88.50 147 ARG A C 1
ATOM 1122 O O . ARG A 1 147 ? -10.650 -6.303 5.496 1.00 88.50 147 ARG A O 1
ATOM 1129 N N . TYR A 1 148 ? -9.077 -6.566 3.941 1.00 88.75 148 TYR A N 1
ATOM 1130 C CA . TYR A 1 148 ? -8.021 -5.944 4.734 1.00 88.75 148 TYR A CA 1
ATOM 1131 C C . TYR A 1 148 ? -7.848 -4.474 4.332 1.00 88.75 148 TYR A C 1
ATOM 1133 O O . TYR A 1 148 ? -8.171 -4.083 3.203 1.00 88.75 148 TYR A O 1
ATOM 1141 N N . LEU A 1 149 ? -7.306 -3.664 5.245 1.00 92.19 149 LEU A N 1
ATOM 1142 C CA . LEU A 1 149 ? -6.965 -2.272 4.967 1.00 92.19 149 LEU A CA 1
ATOM 1143 C C . LEU A 1 149 ? -5.800 -2.222 3.968 1.00 92.19 149 LEU A C 1
ATOM 1145 O O . LEU A 1 149 ? -4.642 -2.400 4.331 1.00 92.19 149 LEU A O 1
ATOM 1149 N N . SER A 1 150 ? -6.121 -2.025 2.693 1.00 92.06 150 SER A N 1
ATOM 1150 C CA . SER A 1 150 ? -5.156 -1.887 1.599 1.00 92.06 150 SER A CA 1
ATOM 1151 C C . SER A 1 150 ? -5.155 -0.461 1.077 1.00 92.06 150 SER A C 1
ATOM 1153 O O . SER A 1 150 ? -6.170 0.227 1.174 1.00 92.06 150 SER A O 1
ATOM 1155 N N . ILE A 1 151 ? -4.070 -0.046 0.425 1.00 92.94 151 ILE A N 1
ATOM 1156 C CA . ILE A 1 151 ? -4.031 1.260 -0.243 1.00 92.94 151 ILE A CA 1
ATOM 1157 C C . ILE A 1 151 ? -5.147 1.397 -1.287 1.00 92.94 151 ILE A C 1
ATOM 1159 O O . ILE A 1 151 ? -5.736 2.457 -1.443 1.00 92.94 151 ILE A O 1
ATOM 1163 N N . ARG A 1 152 ? -5.526 0.295 -1.948 1.00 92.00 152 ARG A N 1
ATOM 1164 C CA . ARG A 1 152 ? -6.655 0.289 -2.879 1.00 92.00 152 ARG A CA 1
ATOM 1165 C C . ARG A 1 152 ? -7.967 0.616 -2.175 1.00 92.00 152 ARG A C 1
ATOM 1167 O O . ARG A 1 152 ? -8.770 1.350 -2.732 1.00 92.00 152 ARG A O 1
ATOM 1174 N N . LEU A 1 153 ? -8.191 0.066 -0.981 1.00 92.44 153 LEU A N 1
ATOM 1175 C CA . LEU A 1 153 ? -9.384 0.374 -0.194 1.00 92.44 153 LEU A CA 1
ATOM 1176 C C . LEU A 1 153 ? -9.406 1.860 0.191 1.00 92.44 153 LEU A C 1
ATOM 1178 O O . LEU A 1 153 ? -10.459 2.479 0.080 1.00 92.44 153 LEU A O 1
ATOM 1182 N N . VAL A 1 154 ? -8.248 2.421 0.563 1.00 92.56 154 VAL A N 1
ATOM 1183 C CA . VAL A 1 154 ? -8.090 3.858 0.850 1.00 92.56 154 VAL A CA 1
ATOM 1184 C C . VAL A 1 154 ? -8.511 4.698 -0.355 1.00 92.56 154 VAL A C 1
ATOM 1186 O O . VAL A 1 154 ? -9.401 5.538 -0.244 1.00 92.56 154 VAL A O 1
ATOM 1189 N N . LEU A 1 155 ? -7.948 4.397 -1.527 1.00 91.69 155 LEU A N 1
ATOM 1190 C CA . LEU A 1 155 ? -8.234 5.111 -2.773 1.00 91.69 155 LEU A CA 1
ATOM 1191 C C . LEU A 1 155 ? -9.692 4.966 -3.242 1.00 91.69 155 LEU A C 1
ATOM 1193 O O . LEU A 1 155 ? -10.255 5.891 -3.814 1.00 91.69 155 LEU A O 1
ATOM 1197 N N . GLN A 1 156 ? -10.323 3.817 -2.993 1.00 91.38 156 GLN A N 1
ATOM 1198 C CA . GLN A 1 156 ? -11.706 3.556 -3.408 1.00 91.38 156 GLN A CA 1
ATOM 1199 C C . GLN A 1 156 ? -12.757 4.227 -2.514 1.00 91.38 156 GLN A C 1
ATOM 1201 O O . GLN A 1 156 ? -13.903 4.375 -2.936 1.00 91.38 156 GLN A O 1
ATOM 1206 N N . HIS A 1 157 ? -12.401 4.618 -1.289 1.00 92.62 157 HIS A N 1
ATOM 1207 C CA . HIS A 1 157 ? -13.349 5.155 -0.310 1.00 92.62 157 HIS A CA 1
ATOM 1208 C C . HIS A 1 157 ? -12.846 6.452 0.354 1.00 92.62 157 HIS A C 1
ATOM 1210 O O . HIS A 1 157 ? -12.860 6.543 1.582 1.00 92.62 157 HIS A O 1
ATOM 1216 N N . PRO A 1 158 ? -12.451 7.493 -0.407 1.00 91.25 158 PRO A N 1
ATOM 1217 C CA . PRO A 1 158 ? -11.863 8.709 0.168 1.00 91.25 158 PRO A CA 1
ATOM 1218 C C . PRO A 1 158 ? -12.782 9.401 1.188 1.00 91.25 158 PRO A C 1
ATOM 1220 O O . PRO A 1 158 ? -12.303 9.947 2.173 1.00 91.25 158 PRO A O 1
ATOM 1223 N N . HIS A 1 159 ? -14.104 9.301 1.020 1.00 92.50 159 HIS A N 1
ATOM 1224 C CA . HIS A 1 159 ? -15.104 9.826 1.961 1.00 92.50 159 HIS A CA 1
ATOM 1225 C C . HIS A 1 159 ? -15.108 9.135 3.339 1.00 92.50 159 HIS A C 1
ATOM 1227 O O . HIS A 1 159 ? -15.627 9.697 4.299 1.00 92.50 159 HIS A O 1
ATOM 1233 N N . VAL A 1 160 ? -14.564 7.917 3.443 1.00 94.31 160 VAL A N 1
ATOM 1234 C CA . VAL A 1 160 ? -14.366 7.216 4.721 1.00 94.31 160 VAL A CA 1
ATOM 1235 C C . VAL A 1 160 ? -13.020 7.602 5.320 1.00 94.31 160 VAL A C 1
ATOM 1237 O O . VAL A 1 160 ? -12.938 7.887 6.510 1.00 94.31 160 VAL A O 1
ATOM 1240 N N . PHE A 1 161 ? -11.965 7.606 4.502 1.00 92.31 161 PHE A N 1
ATOM 1241 C CA . PHE A 1 161 ? -10.599 7.764 4.993 1.00 92.31 161 PHE A CA 1
ATOM 1242 C C . PHE A 1 161 ? -10.226 9.213 5.296 1.00 92.31 161 PHE A C 1
ATOM 1244 O O . PHE A 1 161 ? -9.654 9.442 6.354 1.00 92.31 161 PHE A O 1
ATOM 1251 N N . ASN A 1 162 ? -10.565 10.182 4.439 1.00 91.69 162 ASN A N 1
ATOM 1252 C CA . ASN A 1 162 ? -10.165 11.578 4.651 1.00 91.69 162 ASN A CA 1
ATOM 1253 C C . ASN A 1 162 ? -10.642 12.118 6.010 1.00 91.69 162 ASN A C 1
ATOM 1255 O O . ASN A 1 162 ? -9.785 12.528 6.780 1.00 91.69 162 ASN A O 1
ATOM 1259 N N . PRO A 1 163 ? -11.927 11.988 6.405 1.00 93.12 163 PRO A N 1
ATOM 1260 C CA . PRO A 1 163 ? -12.359 12.515 7.700 1.00 93.12 163 PRO A CA 1
ATOM 1261 C C . PRO A 1 163 ? -11.691 11.829 8.898 1.00 93.12 163 PRO A C 1
ATOM 1263 O O . PRO A 1 163 ? -11.483 12.455 9.930 1.00 93.12 163 PRO A O 1
ATOM 1266 N N . LEU A 1 164 ? -11.367 10.534 8.789 1.00 91.88 164 LEU A N 1
ATOM 1267 C CA . LEU A 1 164 ? -10.658 9.820 9.855 1.00 91.88 164 LEU A CA 1
ATOM 1268 C C . LEU A 1 164 ? -9.209 10.291 9.974 1.00 91.88 164 LEU A C 1
ATOM 1270 O O . LEU A 1 164 ? -8.705 10.401 11.084 1.00 91.88 164 LEU A O 1
ATOM 1274 N N . ILE A 1 165 ? -8.563 10.571 8.843 1.00 88.19 165 ILE A N 1
ATOM 1275 C CA . ILE A 1 165 ? -7.208 11.118 8.804 1.00 88.19 165 ILE A CA 1
ATOM 1276 C C . ILE A 1 165 ? -7.195 12.513 9.433 1.00 88.19 165 ILE A C 1
ATOM 1278 O O . ILE A 1 165 ? -6.421 12.731 10.359 1.00 88.19 165 ILE A O 1
ATOM 1282 N N . ASP A 1 166 ? -8.104 13.396 9.016 1.00 89.19 166 ASP A N 1
ATOM 1283 C CA . ASP A 1 166 ? -8.188 14.772 9.521 1.00 89.19 166 ASP A CA 1
ATOM 1284 C C . ASP A 1 166 ? -8.401 14.803 11.050 1.00 89.19 166 ASP A C 1
ATOM 1286 O O . ASP A 1 166 ? -7.787 15.590 11.767 1.00 89.19 166 ASP A O 1
ATOM 1290 N N . LEU A 1 167 ? -9.233 13.896 11.582 1.00 86.75 167 LEU A N 1
ATOM 1291 C CA . LEU A 1 167 ? -9.450 13.756 13.029 1.00 86.75 167 LEU A CA 1
ATOM 1292 C C . LEU A 1 167 ? -8.193 13.301 13.782 1.00 86.75 167 LEU A C 1
ATOM 1294 O O . LEU A 1 167 ? -7.954 13.744 14.904 1.00 86.75 167 LEU A O 1
ATOM 1298 N N . MET A 1 168 ? -7.407 12.408 13.181 1.00 81.75 168 MET A N 1
ATOM 1299 C CA . MET A 1 168 ? -6.172 11.894 13.776 1.00 81.75 168 MET A CA 1
ATOM 1300 C C . MET A 1 168 ? -5.038 12.922 13.756 1.00 81.75 168 MET A C 1
ATOM 1302 O O . MET A 1 168 ? -4.146 12.832 14.589 1.00 81.75 168 MET A O 1
ATOM 1306 N N . GLU A 1 169 ? -5.056 13.878 12.826 1.00 82.38 169 GLU A N 1
ATOM 1307 C CA . GLU A 1 169 ? -4.109 15.002 12.800 1.00 82.38 169 GLU A CA 1
ATOM 1308 C C . GLU A 1 169 ? -4.463 16.103 13.809 1.00 82.38 169 GLU A C 1
ATOM 1310 O O . GLU A 1 169 ? -3.588 16.850 14.240 1.00 82.38 169 GLU A O 1
ATOM 1315 N N . ALA A 1 170 ? -5.740 16.210 14.181 1.00 80.69 170 ALA A N 1
ATOM 1316 C CA . ALA A 1 170 ? -6.237 17.213 15.120 1.00 80.69 170 ALA A CA 1
ATOM 1317 C C . ALA A 1 170 ? -6.136 16.802 16.604 1.00 80.69 170 ALA A C 1
ATOM 1319 O O . ALA A 1 170 ? -6.441 17.623 17.473 1.00 80.69 170 ALA A O 1
ATOM 1320 N N . SER A 1 171 ? -5.771 15.546 16.887 1.00 69.31 171 SER A N 1
ATOM 1321 C CA . SER A 1 171 ? -5.692 14.951 18.234 1.00 69.31 171 SER A CA 1
ATOM 1322 C C . SER A 1 171 ? -4.262 14.926 18.763 1.00 69.31 171 SER A C 1
ATOM 1324 O O . SER A 1 171 ? -4.093 15.147 19.982 1.00 69.31 171 SER A O 1
#

Sequence (171 aa):
MTAMWIVLAAARRSRAAAMTVIPADVPLPDAGLAVTFAGHLHAIRCRRGLYGACVTSPVAPPLPGPHLCRVPHPVTVEGPERTWRDTVVWEAMTTDRFHAWHSGGFVDLGELEARLPHPLTLRGAIRDGTLPDTPQALLLRNLLRTRYLSIRLVLQHPHVFNPLIDLMEAS

Foldseek 3Di:
DFPVVVQVVCQVVDPALEEEDEDPPDDPVLRVVFRVVQNVVSVVCVVVVLDTYWYKYSDDGDDPDDQKAKFWWWDWDQDPVRDIAIGTIITIDGPVSVCVVLVDDDDDRVVLVVLVVQLRVVVVCVVVVNQDPDPLSVVVVVVPVVDDSTSSVCSVCVVSRVVSSVVVVVD

pLDDT: mean 89.81, std 5.64, range [55.28, 97.69]

Secondary structure (DSSP, 8-state):
--HHHHHHHHHHHS--SEEE---TTS-HHHHHHHHHHHHHHHHHHHTTT--S-EEEESS-PPPSSTTEEEEEEEEEEE-TTS-EEEEEEEEEEEHHHHHHHH-SS---HHHHHHTTHHHHHHHHHHHHT---SSHHHHHHHHHHTSS---HHHHHH-HHHHHHHHHHHH--